Protein AF-A0A843SHP0-F1 (afdb_monomer_lite)

pLDDT: mean 91.12, std 6.18, range [61.94, 96.81]

Structure (mmCIF, N/CA/C/O backbone):
data_AF-A0A843SHP0-F1
#
_entry.id   AF-A0A843SHP0-F1
#
loop_
_atom_site.group_PDB
_atom_site.id
_atom_site.type_symbol
_atom_site.label_atom_id
_atom_site.label_alt_id
_atom_site.label_comp_id
_atom_site.label_asym_id
_atom_site.label_entity_id
_atom_site.label_seq_id
_atom_site.pdbx_PDB_ins_code
_atom_site.Cartn_x
_atom_site.Cartn_y
_atom_site.Cartn_z
_atom_site.occupancy
_atom_site.B_iso_or_equiv
_atom_site.auth_seq_id
_atom_site.auth_comp_id
_atom_site.auth_asym_id
_atom_site.auth_atom_id
_atom_site.pdbx_PDB_model_num
ATOM 1 N N . MET A 1 1 ? 2.999 -6.284 -18.649 1.00 61.94 1 MET A N 1
ATOM 2 C CA . MET A 1 1 ? 4.205 -6.688 -17.890 1.00 61.94 1 MET A CA 1
ATOM 3 C C . MET A 1 1 ? 3.699 -7.447 -16.680 1.00 61.94 1 MET A C 1
ATOM 5 O O . MET A 1 1 ? 2.790 -6.924 -16.055 1.00 61.94 1 MET A O 1
ATOM 9 N N . SER A 1 2 ? 4.163 -8.669 -16.406 1.00 83.81 2 SER A N 1
ATOM 10 C CA . SER A 1 2 ? 3.733 -9.373 -15.188 1.00 83.81 2 SER A CA 1
ATOM 11 C C . SER A 1 2 ? 4.326 -8.695 -13.950 1.00 83.81 2 SER A C 1
ATOM 13 O O . SER A 1 2 ? 5.382 -8.060 -14.038 1.00 83.81 2 SER A O 1
ATOM 15 N N . TYR A 1 3 ? 3.665 -8.831 -12.799 1.00 87.50 3 TYR A N 1
ATOM 16 C CA . TYR A 1 3 ? 4.180 -8.311 -11.528 1.00 87.50 3 TYR A CA 1
ATOM 17 C C . TYR A 1 3 ? 5.538 -8.924 -11.170 1.00 87.50 3 TYR A C 1
ATOM 19 O O . TYR A 1 3 ? 6.421 -8.208 -10.704 1.00 87.50 3 TYR A O 1
ATOM 27 N N . ASP A 1 4 ? 5.757 -10.197 -11.502 1.00 84.25 4 ASP A N 1
ATOM 28 C CA . ASP A 1 4 ? 7.044 -10.873 -11.304 1.00 84.25 4 ASP A CA 1
ATOM 29 C C . ASP A 1 4 ? 8.167 -10.228 -12.124 1.00 84.25 4 ASP A C 1
ATOM 31 O O . ASP A 1 4 ? 9.225 -9.909 -11.584 1.00 84.25 4 ASP A O 1
ATOM 35 N N . ALA A 1 5 ? 7.904 -9.898 -13.394 1.00 84.69 5 ALA A N 1
ATOM 36 C CA . ALA A 1 5 ? 8.876 -9.209 -14.243 1.00 84.69 5 ALA A CA 1
ATOM 37 C C . ALA A 1 5 ? 9.210 -7.790 -13.739 1.00 84.69 5 ALA A C 1
ATOM 39 O O . ALA A 1 5 ? 10.306 -7.285 -13.990 1.00 84.69 5 ALA A O 1
ATOM 40 N N . TYR A 1 6 ? 8.280 -7.128 -13.041 1.00 85.94 6 TYR A N 1
ATOM 41 C CA . TYR A 1 6 ? 8.548 -5.857 -12.361 1.00 85.94 6 TYR A CA 1
ATOM 42 C C . TYR A 1 6 ? 9.417 -6.064 -11.110 1.00 85.94 6 TYR A C 1
ATOM 44 O O . TYR A 1 6 ? 10.409 -5.357 -10.925 1.00 85.94 6 TYR A O 1
ATOM 52 N N . ILE A 1 7 ? 9.080 -7.052 -10.276 1.00 87.00 7 ILE A N 1
ATOM 53 C CA . ILE A 1 7 ? 9.796 -7.376 -9.033 1.00 87.00 7 ILE A CA 1
ATOM 54 C C . ILE A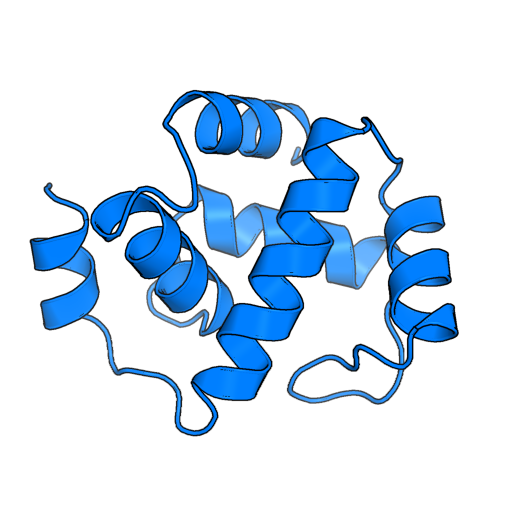 1 7 ? 11.258 -7.733 -9.313 1.00 87.00 7 ILE A C 1
ATOM 56 O O . ILE A 1 7 ? 12.132 -7.267 -8.585 1.00 87.00 7 ILE A O 1
ATOM 60 N N . GLU A 1 8 ? 11.525 -8.512 -10.362 1.00 84.75 8 GLU A N 1
ATOM 61 C CA . GLU A 1 8 ? 12.875 -8.929 -10.767 1.00 84.75 8 GLU A CA 1
ATOM 62 C C . GLU A 1 8 ? 13.752 -7.758 -11.225 1.00 84.75 8 GLU A C 1
ATOM 64 O O . GLU A 1 8 ? 14.947 -7.716 -10.933 1.00 84.75 8 GLU A O 1
ATOM 69 N N . LYS A 1 9 ? 13.162 -6.781 -11.922 1.00 83.94 9 LYS A N 1
ATOM 70 C CA . LYS A 1 9 ? 13.870 -5.577 -12.388 1.00 83.94 9 LYS A CA 1
ATOM 71 C C . LYS A 1 9 ? 14.087 -4.556 -11.274 1.00 83.94 9 LYS A C 1
ATOM 73 O O . LYS A 1 9 ? 14.982 -3.715 -11.374 1.00 83.94 9 LYS A O 1
ATOM 78 N N . CYS A 1 10 ? 13.273 -4.607 -10.225 1.00 82.56 10 CYS A N 1
ATOM 79 C CA . CYS A 1 10 ? 13.331 -3.668 -9.119 1.00 82.56 10 CYS A CA 1
ATOM 80 C C . CYS A 1 10 ? 14.297 -4.124 -8.027 1.00 82.56 10 CYS A C 1
ATOM 82 O O . CYS A 1 10 ? 14.321 -5.278 -7.599 1.00 82.56 10 CYS A O 1
ATOM 84 N N . LYS A 1 11 ? 15.051 -3.173 -7.471 1.00 81.19 11 LYS A N 1
ATOM 85 C CA . LYS A 1 11 ? 15.858 -3.450 -6.284 1.00 81.19 11 LYS A CA 1
ATOM 86 C C . LYS A 1 11 ? 14.938 -3.687 -5.088 1.00 81.19 11 LYS A C 1
ATOM 88 O O . LYS A 1 11 ? 14.284 -2.763 -4.605 1.00 81.19 11 LYS A O 1
ATOM 93 N N . ALA A 1 12 ? 14.946 -4.911 -4.568 1.00 84.50 12 ALA A N 1
ATOM 94 C CA . ALA A 1 12 ? 14.177 -5.247 -3.380 1.00 84.50 12 ALA A CA 1
ATOM 95 C C . ALA A 1 12 ? 14.568 -4.359 -2.171 1.00 84.50 12 ALA A C 1
ATOM 97 O O . ALA A 1 12 ? 15.753 -4.065 -1.963 1.00 84.50 12 ALA A O 1
ATOM 98 N N . PRO A 1 13 ? 13.599 -3.949 -1.334 1.00 89.88 13 PRO A N 1
ATOM 99 C CA . PRO A 1 13 ? 13.864 -3.131 -0.159 1.00 89.88 13 PRO A CA 1
ATOM 100 C C . PRO A 1 13 ? 14.644 -3.910 0.903 1.00 89.88 13 PRO A C 1
ATOM 102 O O . PRO A 1 13 ? 14.405 -5.096 1.129 1.00 89.88 13 PRO A O 1
ATOM 105 N N . LYS A 1 14 ? 15.531 -3.218 1.632 1.00 88.69 14 LYS A N 1
ATOM 106 C CA . LYS A 1 14 ? 16.314 -3.822 2.731 1.00 88.69 14 LYS A CA 1
ATOM 107 C C . LYS A 1 14 ? 15.425 -4.365 3.860 1.00 88.69 14 LYS A C 1
ATOM 109 O O . LYS A 1 14 ? 15.747 -5.380 4.461 1.00 88.69 14 LYS A O 1
ATOM 114 N N . ALA A 1 15 ? 14.302 -3.701 4.138 1.00 91.00 15 ALA A N 1
ATOM 115 C CA . ALA A 1 15 ? 13.384 -4.042 5.226 1.00 91.00 15 ALA A CA 1
ATOM 116 C C . ALA A 1 15 ? 12.055 -4.621 4.698 1.00 91.00 15 ALA A C 1
ATOM 118 O O . ALA A 1 15 ? 10.994 -4.029 4.906 1.00 91.00 15 ALA A O 1
ATOM 119 N N . LYS A 1 16 ? 12.106 -5.776 4.015 1.00 93.56 16 LYS A N 1
ATOM 120 C CA . LYS A 1 16 ? 10.935 -6.417 3.373 1.00 93.56 16 LYS A CA 1
ATOM 121 C C . LYS A 1 16 ? 9.744 -6.601 4.318 1.00 93.56 1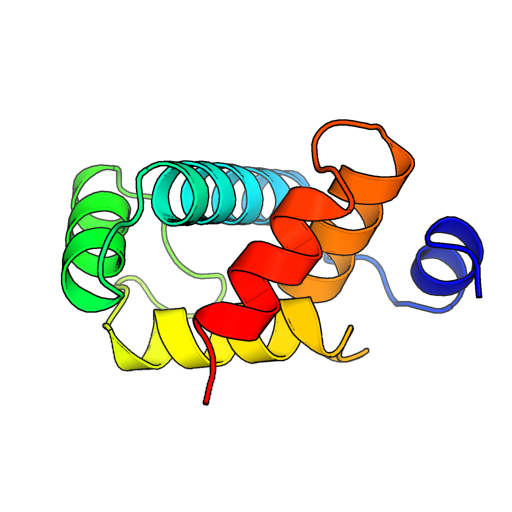6 LYS A C 1
ATOM 123 O O . LYS A 1 16 ? 8.639 -6.189 3.988 1.00 93.56 16 LYS A O 1
ATOM 128 N N . ALA A 1 17 ? 9.973 -7.131 5.522 1.00 92.56 17 ALA A N 1
ATOM 129 C CA . ALA A 1 17 ? 8.907 -7.348 6.506 1.00 92.56 17 ALA A CA 1
ATOM 130 C C . ALA A 1 17 ? 8.190 -6.041 6.895 1.00 92.56 17 ALA A C 1
ATOM 132 O O . ALA A 1 17 ? 6.964 -5.998 6.968 1.00 92.56 17 ALA A O 1
ATOM 133 N N . LYS A 1 18 ? 8.945 -4.947 7.074 1.00 93.44 18 LYS A N 1
ATOM 134 C CA . LYS A 1 18 ? 8.372 -3.625 7.364 1.00 93.44 18 LYS A CA 1
ATOM 135 C C . LYS A 1 18 ? 7.558 -3.101 6.180 1.00 93.44 18 LYS A C 1
ATOM 137 O O . LYS A 1 18 ? 6.468 -2.580 6.385 1.00 93.44 18 LYS A O 1
ATOM 142 N N . VAL A 1 19 ? 8.066 -3.262 4.959 1.00 95.00 19 VAL A N 1
ATOM 143 C CA . VAL A 1 19 ? 7.356 -2.892 3.726 1.00 95.00 19 VAL A CA 1
ATOM 144 C C . VAL A 1 19 ? 6.040 -3.656 3.595 1.00 95.00 19 VAL A C 1
ATOM 146 O O . VAL A 1 19 ? 5.004 -3.024 3.417 1.00 95.00 19 VAL A O 1
ATOM 149 N N . HIS A 1 20 ? 6.056 -4.981 3.755 1.00 95.56 20 HIS A N 1
ATOM 150 C CA . HIS A 1 20 ? 4.843 -5.801 3.698 1.00 95.56 20 HIS A CA 1
ATOM 151 C C . HIS A 1 20 ? 3.828 -5.382 4.762 1.00 95.56 20 HIS A C 1
ATOM 153 O O . HIS A 1 20 ? 2.651 -5.229 4.453 1.00 95.56 20 HIS A O 1
ATOM 159 N N . ASN A 1 21 ? 4.280 -5.117 5.992 1.00 95.56 21 ASN A N 1
ATOM 160 C CA . ASN A 1 21 ? 3.401 -4.653 7.061 1.00 95.56 21 ASN A CA 1
ATOM 161 C C . ASN A 1 21 ? 2.735 -3.304 6.732 1.00 95.56 21 ASN A C 1
ATOM 163 O O . ASN A 1 21 ? 1.540 -3.130 6.969 1.00 95.56 21 ASN A O 1
ATOM 167 N N . ILE A 1 22 ? 3.487 -2.356 6.159 1.00 95.62 22 ILE A N 1
ATOM 168 C CA . ILE A 1 22 ? 2.941 -1.063 5.724 1.00 95.62 22 ILE A CA 1
ATOM 169 C C . ILE A 1 22 ? 1.909 -1.268 4.609 1.00 95.62 22 ILE A C 1
ATOM 171 O O . ILE A 1 22 ? 0.790 -0.773 4.724 1.00 95.62 22 ILE A O 1
ATOM 175 N N . VAL A 1 23 ? 2.263 -2.012 3.554 1.00 96.50 23 VAL A N 1
ATOM 176 C CA . VAL A 1 23 ? 1.370 -2.280 2.413 1.00 96.50 23 VAL A CA 1
ATOM 177 C C . VAL A 1 23 ? 0.081 -2.949 2.882 1.00 96.50 23 VAL A C 1
ATOM 179 O O . VAL A 1 23 ? -1.000 -2.504 2.515 1.00 96.50 23 VAL A O 1
ATOM 182 N N . HIS A 1 24 ? 0.178 -3.946 3.760 1.00 96.00 24 HIS A N 1
ATOM 183 C CA . HIS A 1 24 ? -0.978 -4.629 4.334 1.00 96.00 24 HIS A CA 1
ATOM 184 C C . HIS A 1 24 ? -1.965 -3.657 5.001 1.00 96.00 24 HIS A C 1
ATOM 186 O O . HIS A 1 24 ? -3.160 -3.678 4.703 1.00 96.00 24 HIS A O 1
ATOM 192 N N . HIS A 1 25 ? -1.475 -2.758 5.859 1.00 96.25 25 HIS A N 1
ATOM 193 C CA . HIS A 1 25 ? -2.335 -1.789 6.543 1.00 96.25 25 HIS A CA 1
ATOM 194 C C . HIS A 1 25 ? -2.921 -0.742 5.590 1.00 96.25 25 HIS A C 1
ATOM 196 O O . HIS A 1 25 ? -4.081 -0.355 5.752 1.00 96.25 25 HIS A O 1
ATOM 202 N N . LEU A 1 26 ? -2.150 -0.301 4.589 1.00 95.44 26 LEU A N 1
ATOM 203 C CA . LEU A 1 26 ? -2.651 0.603 3.555 1.00 95.44 26 LEU A CA 1
ATOM 204 C C . LEU A 1 26 ? -3.796 -0.048 2.770 1.00 95.44 26 LEU A C 1
ATOM 206 O O . LEU A 1 26 ? -4.853 0.565 2.641 1.00 95.44 26 LEU A O 1
ATOM 210 N N . LEU A 1 27 ? -3.634 -1.301 2.334 1.00 95.56 27 LEU A N 1
ATOM 211 C CA . LEU A 1 27 ? -4.665 -2.043 1.601 1.00 95.56 27 LEU A CA 1
ATOM 212 C C . LEU A 1 27 ? -5.939 -2.234 2.425 1.00 95.56 27 LEU A C 1
ATOM 214 O O . LEU A 1 27 ? -7.028 -1.955 1.930 1.00 95.56 27 LEU A O 1
ATOM 218 N N . ILE A 1 28 ? -5.829 -2.615 3.703 1.00 95.56 28 ILE A N 1
ATOM 219 C CA . ILE A 1 28 ? -6.997 -2.695 4.598 1.00 95.56 28 ILE A CA 1
ATOM 220 C C . ILE A 1 28 ? -7.726 -1.351 4.667 1.00 95.56 28 ILE A C 1
ATOM 222 O O . ILE A 1 28 ? -8.956 -1.310 4.600 1.00 95.56 28 ILE A O 1
ATOM 226 N N . GLY A 1 29 ? -6.983 -0.252 4.812 1.00 94.69 29 GLY A N 1
ATOM 227 C CA . GLY A 1 29 ? -7.557 1.087 4.874 1.00 94.69 29 GLY A CA 1
ATOM 228 C C . GLY A 1 29 ? -8.312 1.468 3.604 1.00 94.69 29 GLY A C 1
ATOM 229 O O . GLY A 1 29 ? -9.434 1.968 3.679 1.00 94.69 29 GLY A O 1
ATOM 230 N N . ILE A 1 30 ? -7.717 1.189 2.445 1.00 93.62 30 ILE A N 1
ATOM 231 C CA . ILE A 1 30 ? -8.305 1.486 1.136 1.00 93.62 30 ILE A CA 1
ATOM 232 C C . ILE A 1 30 ? -9.575 0.658 0.913 1.00 93.62 30 ILE A C 1
ATOM 234 O O . ILE A 1 30 ? -10.606 1.228 0.562 1.00 93.62 30 ILE A O 1
ATOM 238 N N . ARG A 1 31 ? -9.538 -0.649 1.210 1.00 95.19 31 ARG A N 1
ATOM 239 C CA . ARG A 1 31 ? -10.695 -1.561 1.119 1.00 95.19 31 ARG A CA 1
ATOM 240 C C . ARG A 1 31 ? -11.858 -1.127 2.011 1.00 95.19 31 ARG A C 1
ATOM 242 O O . ARG A 1 31 ? -13.013 -1.226 1.621 1.00 95.19 31 ARG A O 1
ATOM 249 N N . LYS A 1 32 ? -11.563 -0.603 3.205 1.00 95.31 32 LYS A N 1
ATOM 250 C CA . LYS A 1 32 ? -12.572 -0.043 4.125 1.00 95.31 32 LYS A CA 1
ATOM 251 C C . LYS A 1 32 ? -13.043 1.363 3.739 1.00 95.31 32 LYS A C 1
ATOM 253 O O . LYS A 1 32 ? -13.875 1.944 4.429 1.00 95.31 32 LYS A O 1
ATOM 258 N N . GLY A 1 33 ? -12.494 1.931 2.670 1.00 93.69 33 GLY A N 1
ATOM 259 C CA . GLY A 1 33 ? -12.877 3.233 2.152 1.00 93.69 33 GLY A CA 1
ATOM 260 C C . GLY A 1 33 ? -12.360 4.427 2.954 1.00 93.69 33 GLY A C 1
ATOM 261 O O . GLY A 1 33 ? -12.877 5.533 2.786 1.00 93.69 33 GLY A O 1
ATOM 262 N N . TYR A 1 34 ? -11.339 4.241 3.792 1.00 95.25 34 TYR A N 1
ATOM 263 C CA . TYR A 1 34 ? -10.814 5.293 4.659 1.00 95.25 34 TYR A CA 1
ATOM 264 C C . TYR A 1 34 ? -10.277 6.492 3.867 1.00 95.25 34 TYR A C 1
ATOM 266 O O . TYR A 1 34 ? -9.676 6.354 2.797 1.00 95.25 34 TYR A O 1
ATOM 274 N N . THR A 1 35 ? -10.479 7.694 4.410 1.00 94.38 35 THR A N 1
ATOM 275 C CA . THR A 1 35 ? -9.807 8.899 3.911 1.00 94.38 35 THR A CA 1
ATOM 276 C C . THR A 1 35 ? -8.317 8.829 4.241 1.00 94.38 35 THR A C 1
ATOM 278 O O . THR A 1 35 ? -7.909 8.147 5.182 1.00 94.38 35 THR A O 1
ATOM 281 N N . SER A 1 36 ? -7.478 9.553 3.498 1.00 95.12 36 SER A N 1
ATOM 282 C CA . SER A 1 36 ? -6.029 9.556 3.750 1.00 95.12 36 SER A CA 1
ATOM 283 C C . SER A 1 36 ? -5.669 10.088 5.135 1.00 95.12 36 SER A C 1
ATOM 285 O O . SER A 1 36 ? -4.726 9.586 5.739 1.00 95.12 36 SER A O 1
ATOM 287 N N . GLN A 1 37 ? -6.439 11.052 5.653 1.00 96.31 37 GLN A N 1
ATOM 288 C CA . GLN A 1 37 ? -6.277 11.548 7.019 1.00 96.31 37 GLN A CA 1
ATOM 289 C C . GLN A 1 37 ? -6.573 10.445 8.037 1.00 96.31 37 GLN A C 1
ATOM 291 O O . GLN A 1 37 ? -5.716 10.117 8.851 1.00 96.31 37 GLN A O 1
ATOM 296 N N . TYR A 1 38 ? -7.732 9.792 7.923 1.00 96.81 38 TYR A N 1
ATOM 297 C CA . TYR A 1 38 ? -8.104 8.726 8.850 1.00 96.81 38 TYR A CA 1
ATOM 298 C C . TYR A 1 38 ? -7.135 7.536 8.781 1.00 96.81 38 TYR A C 1
ATOM 300 O O . TYR A 1 38 ? -6.762 6.966 9.803 1.00 96.81 38 TYR A O 1
ATOM 308 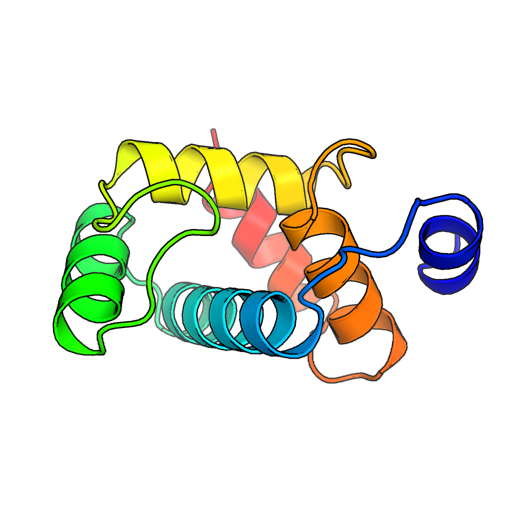N N . LEU A 1 39 ? -6.666 7.177 7.582 1.00 95.81 39 LEU A N 1
ATOM 309 C CA . LEU A 1 39 ? -5.662 6.131 7.405 1.00 95.81 39 LEU A CA 1
ATOM 310 C C . LEU A 1 39 ? -4.325 6.499 8.067 1.00 95.81 39 LEU A C 1
ATOM 312 O O . LEU A 1 39 ? -3.739 5.653 8.740 1.00 95.81 39 LEU A O 1
ATOM 316 N N . ALA A 1 40 ? -3.868 7.749 7.937 1.00 95.88 40 ALA A N 1
ATOM 317 C CA . ALA A 1 40 ? -2.667 8.230 8.620 1.00 95.88 40 ALA A CA 1
ATOM 318 C C . ALA A 1 40 ? -2.801 8.117 10.148 1.00 95.88 40 ALA A C 1
ATOM 320 O O . ALA A 1 40 ? -1.905 7.583 10.805 1.00 95.88 40 ALA A O 1
ATOM 321 N N . ASP A 1 41 ? -3.942 8.531 10.701 1.00 96.62 41 ASP A N 1
ATOM 322 C CA . ASP A 1 41 ? -4.211 8.464 12.140 1.00 96.62 41 ASP A CA 1
ATOM 323 C C . ASP A 1 41 ? -4.209 7.015 12.647 1.00 96.62 41 ASP A C 1
ATOM 325 O O . ASP A 1 41 ? -3.581 6.708 13.664 1.00 96.62 41 ASP A O 1
ATOM 329 N N . ARG A 1 42 ? -4.821 6.085 11.899 1.00 96.25 42 ARG A N 1
ATOM 330 C CA . ARG A 1 42 ? -4.809 4.650 12.232 1.00 96.25 42 ARG A CA 1
ATOM 331 C C . ARG A 1 42 ? -3.410 4.047 12.165 1.00 96.25 42 ARG A C 1
ATOM 333 O O . ARG A 1 42 ? -3.035 3.307 13.071 1.00 96.25 42 ARG A O 1
ATOM 340 N N . LEU A 1 43 ? -2.619 4.369 11.141 1.00 95.38 43 LEU A N 1
ATOM 341 C CA . LEU A 1 43 ? -1.234 3.894 11.029 1.00 95.38 43 LEU A CA 1
ATOM 342 C C . LEU A 1 43 ? -0.382 4.366 12.213 1.00 95.38 43 LEU A C 1
ATOM 344 O O . LEU A 1 43 ? 0.358 3.572 12.794 1.00 95.38 43 LEU A O 1
ATOM 348 N N . ASN A 1 44 ? -0.532 5.634 12.606 1.00 95.50 44 ASN A N 1
ATOM 349 C CA . ASN A 1 44 ? 0.146 6.199 13.771 1.00 95.50 44 ASN A CA 1
ATOM 350 C C . ASN A 1 44 ? -0.306 5.520 15.073 1.00 95.50 44 ASN A C 1
ATOM 352 O O . ASN A 1 44 ? 0.535 5.116 15.876 1.00 95.50 44 ASN A O 1
ATOM 356 N N . GLN A 1 45 ? -1.615 5.316 15.252 1.00 94.88 45 GLN A N 1
ATOM 357 C CA . GLN A 1 45 ? -2.183 4.624 16.413 1.00 94.88 45 GLN A CA 1
ATOM 358 C C . GLN A 1 45 ? -1.650 3.189 16.547 1.00 94.88 45 GLN A C 1
ATOM 360 O O . GLN A 1 45 ? -1.318 2.747 17.645 1.00 94.88 45 GLN A O 1
ATOM 365 N N . PHE A 1 46 ? -1.522 2.473 15.429 1.00 93.88 46 PHE A N 1
ATOM 366 C CA . PHE A 1 46 ? -0.981 1.114 15.386 1.00 93.88 46 PHE A CA 1
ATOM 367 C C . PHE A 1 46 ? 0.549 1.048 15.393 1.00 93.88 46 PHE A C 1
ATOM 369 O O . PHE A 1 46 ? 1.112 -0.042 15.319 1.00 93.88 46 PHE A O 1
ATOM 376 N N . LYS A 1 47 ? 1.237 2.194 15.483 1.00 92.62 47 LYS A N 1
ATOM 377 C CA . LYS A 1 47 ? 2.704 2.290 15.432 1.00 92.62 47 LYS A CA 1
ATOM 378 C C . LYS A 1 47 ? 3.300 1.662 14.161 1.00 92.62 47 LYS A C 1
ATOM 380 O O . LYS A 1 47 ? 4.442 1.199 14.153 1.00 92.62 47 LYS A O 1
ATOM 385 N N . VAL A 1 48 ? 2.544 1.672 13.061 1.00 92.56 48 VAL A N 1
ATOM 386 C CA . VAL A 1 48 ? 3.018 1.263 11.735 1.00 92.56 48 VAL A CA 1
ATOM 387 C C . VAL A 1 48 ? 3.749 2.453 11.138 1.00 92.56 48 VAL A C 1
ATOM 389 O O . VAL A 1 48 ? 3.153 3.278 10.463 1.00 92.56 48 VAL A O 1
ATOM 392 N N . TYR A 1 49 ? 5.040 2.597 11.424 1.00 88.44 49 TYR A N 1
ATOM 393 C CA . TYR A 1 49 ? 5.804 3.775 11.004 1.00 88.44 49 TYR A CA 1
ATOM 394 C C . TYR A 1 49 ? 6.262 3.711 9.546 1.00 88.44 49 TYR A C 1
ATOM 396 O O . TYR A 1 49 ? 6.566 2.637 9.021 1.00 88.44 49 TYR A O 1
ATOM 404 N N . THR A 1 50 ? 6.398 4.8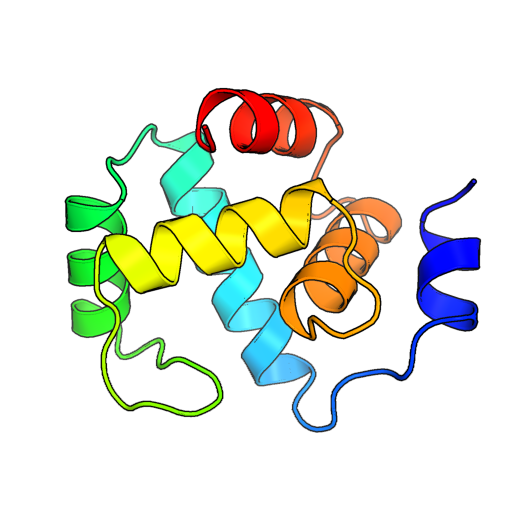82 8.916 1.00 84.50 50 THR A N 1
ATOM 405 C CA . THR A 1 50 ? 6.982 4.995 7.571 1.00 84.50 50 THR A CA 1
ATOM 406 C C . THR A 1 50 ? 8.434 4.483 7.554 1.00 84.50 50 THR A C 1
ATOM 408 O O . THR A 1 50 ? 9.057 4.232 8.594 1.00 84.50 50 THR A O 1
ATOM 411 N N . LEU A 1 51 ? 9.013 4.324 6.361 1.00 83.06 51 LEU A N 1
ATOM 412 C CA . LEU A 1 51 ? 10.404 3.883 6.224 1.00 83.06 51 LEU A CA 1
ATOM 413 C C . LEU A 1 51 ? 11.420 4.923 6.733 1.00 83.06 51 LEU A C 1
ATOM 415 O O . LEU A 1 51 ? 12.444 4.514 7.270 1.00 83.06 51 LEU A O 1
ATOM 419 N N . MET A 1 52 ? 11.112 6.223 6.623 1.00 79.25 52 MET A N 1
ATOM 420 C CA . MET A 1 52 ? 12.048 7.329 6.905 1.00 79.25 52 MET A CA 1
ATOM 421 C C . MET A 1 52 ? 11.641 8.216 8.095 1.00 79.25 52 MET A C 1
ATOM 423 O O . MET A 1 52 ? 12.490 8.837 8.722 1.00 79.25 52 MET A O 1
ATOM 427 N N . ALA A 1 53 ? 10.351 8.278 8.425 1.00 78.12 53 ALA A N 1
ATOM 428 C CA . ALA A 1 53 ? 9.772 9.134 9.461 1.00 78.12 53 ALA A CA 1
ATOM 429 C C . ALA A 1 53 ? 8.968 8.335 10.504 1.00 78.12 53 ALA A C 1
ATOM 431 O O . ALA A 1 53 ? 8.455 7.244 10.235 1.00 78.12 53 ALA A O 1
ATOM 432 N N . LYS A 1 54 ? 8.811 8.916 11.699 1.00 79.81 54 LYS A N 1
ATOM 433 C CA . LYS A 1 54 ? 8.055 8.319 12.816 1.00 79.81 54 LYS A CA 1
ATOM 434 C C . LYS A 1 54 ? 6.542 8.561 12.758 1.00 79.81 54 LYS A C 1
ATOM 436 O O . LYS A 1 54 ? 5.837 8.014 13.589 1.00 79.81 54 LYS A O 1
ATOM 441 N N . HIS A 1 55 ? 6.043 9.352 11.809 1.00 89.88 55 HIS A N 1
ATOM 442 C CA . HIS A 1 55 ? 4.618 9.676 11.714 1.00 89.88 55 HIS A CA 1
ATOM 443 C C . HIS A 1 55 ? 4.145 9.721 10.261 1.00 89.88 55 HIS A C 1
ATOM 445 O O . HIS A 1 55 ? 4.884 10.132 9.364 1.00 89.88 55 HIS A O 1
ATOM 451 N N . TRP A 1 56 ? 2.901 9.305 10.048 1.00 95.19 56 TRP A N 1
ATOM 452 C CA . TRP A 1 56 ? 2.152 9.480 8.811 1.00 95.19 56 TRP A CA 1
ATOM 453 C C . TRP A 1 56 ? 1.355 10.777 8.840 1.00 95.19 56 TRP A C 1
ATOM 455 O O . TRP A 1 56 ? 0.807 11.153 9.874 1.00 95.19 56 TRP A O 1
ATOM 465 N N . THR A 1 57 ? 1.255 11.419 7.682 1.00 95.06 57 THR A N 1
ATOM 466 C CA . THR A 1 57 ? 0.336 12.525 7.409 1.00 95.06 57 THR A CA 1
ATOM 467 C C . THR A 1 57 ? -0.573 12.122 6.252 1.00 95.06 57 THR A C 1
ATOM 469 O O . THR A 1 57 ? -0.235 11.216 5.485 1.00 95.06 57 THR A O 1
ATOM 472 N N . ALA A 1 58 ? -1.706 12.805 6.072 1.00 94.81 58 ALA A N 1
ATOM 473 C CA . ALA A 1 58 ? -2.572 12.559 4.916 1.00 94.81 58 ALA A CA 1
ATOM 474 C C . ALA A 1 58 ? -1.804 12.664 3.583 1.00 94.81 58 ALA A C 1
ATOM 476 O O . ALA A 1 58 ? -1.979 11.826 2.698 1.00 94.81 58 ALA A O 1
ATOM 477 N N . ASN A 1 59 ? -0.897 13.642 3.477 1.00 93.81 59 ASN A N 1
ATOM 478 C CA . ASN A 1 59 ? -0.061 13.843 2.294 1.00 93.81 59 ASN A CA 1
ATOM 479 C C . ASN A 1 59 ? 0.935 12.699 2.090 1.00 93.81 59 ASN A C 1
ATOM 481 O O . ASN A 1 59 ? 1.106 12.240 0.962 1.00 93.81 59 ASN A O 1
ATOM 485 N N . SER A 1 60 ? 1.584 12.208 3.154 1.00 93.38 60 SER A N 1
ATOM 486 C CA . SER A 1 60 ? 2.517 11.088 3.003 1.00 93.38 60 SER A CA 1
ATOM 487 C C . SER A 1 60 ? 1.790 9.806 2.605 1.00 93.38 60 SER A C 1
ATOM 489 O O . SER A 1 60 ? 2.298 9.075 1.760 1.00 93.38 60 SER A O 1
ATOM 491 N N . VAL A 1 61 ? 0.578 9.571 3.121 1.00 94.44 61 VAL A N 1
ATOM 492 C CA . VAL A 1 61 ? -0.290 8.479 2.656 1.00 94.44 61 VAL A CA 1
ATOM 493 C C . VAL A 1 61 ? -0.590 8.638 1.166 1.00 94.44 61 VAL A C 1
ATOM 495 O O . VAL A 1 61 ? -0.253 7.740 0.402 1.00 94.44 61 VAL A O 1
ATOM 498 N N . GLN A 1 62 ? -1.141 9.777 0.732 1.00 93.88 62 GLN A N 1
ATOM 499 C CA . GLN A 1 62 ? -1.465 10.041 -0.680 1.00 93.88 62 GLN A CA 1
ATOM 500 C C . GLN A 1 62 ? -0.274 9.802 -1.615 1.00 93.88 62 GLN A C 1
ATOM 502 O O . GLN A 1 62 ? -0.389 9.066 -2.592 1.00 93.88 62 GLN A O 1
ATOM 507 N N . MET A 1 63 ? 0.896 10.341 -1.268 1.00 93.00 63 MET A N 1
ATOM 508 C CA . MET A 1 63 ? 2.115 10.153 -2.056 1.00 93.00 63 MET A CA 1
ATOM 509 C C . MET A 1 63 ? 2.530 8.685 -2.158 1.00 93.00 63 MET A C 1
ATOM 511 O O . MET A 1 63 ? 2.927 8.231 -3.228 1.00 93.00 63 MET A O 1
ATOM 515 N N . GLN A 1 64 ? 2.444 7.925 -1.064 1.00 92.88 64 GLN A N 1
ATOM 516 C CA . GLN A 1 64 ? 2.789 6.505 -1.093 1.00 92.88 64 GLN A CA 1
ATOM 517 C C . GLN A 1 64 ? 1.782 5.679 -1.897 1.00 92.88 64 GLN A C 1
ATOM 519 O O . GLN A 1 64 ? 2.200 4.823 -2.674 1.00 92.88 64 GLN A O 1
ATOM 524 N N . LEU A 1 65 ? 0.482 5.970 -1.777 1.00 94.50 65 LEU A N 1
ATOM 525 C CA . LEU A 1 65 ? -0.546 5.327 -2.598 1.00 94.50 65 LEU A CA 1
ATOM 526 C C . LEU A 1 65 ? -0.323 5.612 -4.090 1.00 94.50 65 LEU A C 1
ATOM 528 O O . LEU A 1 65 ? -0.447 4.710 -4.916 1.00 94.50 65 LEU A O 1
ATOM 532 N N . LEU A 1 66 ? 0.064 6.844 -4.437 1.00 93.81 66 LEU A N 1
ATOM 533 C CA . LEU A 1 66 ? 0.337 7.230 -5.820 1.00 93.81 66 LEU A CA 1
ATOM 534 C C . LEU A 1 66 ? 1.536 6.462 -6.384 1.00 93.81 66 LEU A C 1
ATOM 536 O O . LEU A 1 66 ? 1.455 5.922 -7.486 1.00 93.81 66 LEU A O 1
ATOM 540 N N . LYS A 1 67 ? 2.619 6.362 -5.605 1.00 93.19 67 LYS A N 1
ATOM 541 C CA . LYS A 1 67 ? 3.807 5.580 -5.970 1.00 93.19 67 LYS A CA 1
ATOM 542 C C . LYS A 1 67 ? 3.489 4.094 -6.139 1.00 93.19 67 LYS A C 1
ATOM 544 O O . LYS A 1 67 ? 3.998 3.469 -7.063 1.00 93.19 67 LYS A O 1
ATOM 549 N N . MET A 1 68 ? 2.645 3.532 -5.267 1.00 94.19 68 MET A N 1
ATOM 550 C CA . MET A 1 68 ? 2.177 2.145 -5.379 1.00 94.19 68 MET A CA 1
ATOM 551 C C . MET A 1 68 ? 1.398 1.922 -6.677 1.00 94.19 68 MET A C 1
ATOM 553 O O . MET A 1 68 ? 1.733 1.006 -7.417 1.00 94.19 68 MET A O 1
ATOM 557 N N . LYS A 1 69 ? 0.422 2.789 -6.986 1.00 93.38 69 LYS A N 1
ATOM 558 C CA . LYS A 1 69 ? -0.369 2.722 -8.229 1.00 93.38 69 LYS A CA 1
ATOM 559 C C . LYS A 1 69 ? 0.512 2.773 -9.476 1.00 93.38 69 LYS A C 1
ATOM 561 O O . LYS A 1 69 ? 0.282 2.035 -10.425 1.00 93.38 69 LYS A O 1
ATOM 566 N N . ARG A 1 70 ? 1.470 3.702 -9.510 1.00 91.56 70 ARG A N 1
ATOM 567 C CA . ARG A 1 70 ? 2.332 3.919 -10.682 1.00 91.56 70 ARG A CA 1
ATOM 568 C C . ARG A 1 70 ? 3.405 2.851 -10.853 1.00 91.56 70 ARG A C 1
ATOM 570 O O . ARG A 1 70 ? 4.061 2.838 -11.888 1.00 91.56 70 ARG A O 1
ATOM 577 N N . PHE A 1 71 ? 3.568 1.974 -9.863 1.00 91.31 71 PHE A N 1
ATOM 578 C CA . PHE A 1 71 ? 4.690 1.050 -9.789 1.00 91.31 71 PHE A CA 1
ATOM 579 C C . PHE A 1 71 ? 6.031 1.788 -9.941 1.00 91.31 71 PHE A C 1
ATOM 581 O O . PHE A 1 71 ? 6.880 1.419 -10.747 1.00 91.31 71 PHE A O 1
ATOM 588 N N . ASP A 1 72 ? 6.206 2.879 -9.186 1.00 89.06 72 ASP A N 1
ATOM 589 C CA . ASP A 1 72 ? 7.431 3.677 -9.257 1.00 89.06 72 ASP A CA 1
ATOM 590 C C . ASP A 1 72 ? 8.638 2.840 -8.792 1.00 89.06 72 ASP A C 1
ATOM 592 O O . ASP A 1 72 ? 8.698 2.399 -7.641 1.00 89.06 72 ASP A O 1
ATOM 596 N N . ASN A 1 73 ? 9.636 2.677 -9.667 1.00 83.81 73 ASN A N 1
ATOM 597 C CA . ASN A 1 73 ? 10.823 1.839 -9.425 1.00 83.81 73 ASN A CA 1
ATOM 598 C C . ASN A 1 73 ? 11.665 2.272 -8.206 1.00 83.81 73 ASN A C 1
ATOM 600 O O . ASN A 1 73 ? 12.461 1.490 -7.686 1.00 83.81 73 ASN A O 1
ATOM 604 N N . ASP A 1 74 ? 11.524 3.522 -7.754 1.00 83.62 74 ASP A N 1
ATOM 605 C CA . ASP A 1 74 ? 12.214 4.064 -6.577 1.00 83.62 74 ASP A CA 1
ATOM 606 C C . ASP A 1 74 ? 11.461 3.791 -5.258 1.00 83.62 74 ASP A C 1
ATOM 608 O O . ASP A 1 74 ? 11.956 4.087 -4.165 1.00 83.62 74 ASP A O 1
ATOM 612 N N . SER A 1 75 ? 10.253 3.228 -5.340 1.00 89.88 75 SER A N 1
ATOM 613 C CA . SER A 1 75 ? 9.358 3.060 -4.208 1.00 89.88 75 SER A CA 1
ATOM 614 C C . SER A 1 75 ? 9.409 1.643 -3.658 1.00 89.88 75 SER A C 1
ATOM 616 O O . SER A 1 75 ? 8.909 0.678 -4.236 1.00 89.88 75 SER A O 1
ATOM 618 N N . SER A 1 76 ? 9.924 1.528 -2.434 1.00 93.00 76 SER A N 1
ATOM 619 C CA . SER A 1 76 ? 9.859 0.276 -1.674 1.00 93.00 76 SER A CA 1
ATOM 620 C C . SER A 1 76 ? 8.421 -0.212 -1.464 1.00 93.00 76 SER A C 1
ATOM 622 O O . SER A 1 76 ? 8.200 -1.416 -1.391 1.00 93.00 76 SER A O 1
ATOM 624 N N . LEU A 1 77 ? 7.439 0.695 -1.376 1.00 94.00 77 LEU A N 1
ATOM 625 C CA . LEU A 1 77 ? 6.033 0.310 -1.225 1.00 94.00 77 LEU A CA 1
ATOM 626 C C . LEU A 1 77 ? 5.407 -0.130 -2.551 1.00 94.00 77 LEU A C 1
ATOM 628 O O . LEU A 1 77 ? 4.572 -1.027 -2.532 1.00 94.00 77 LEU A O 1
ATOM 632 N N . ALA A 1 78 ? 5.850 0.412 -3.690 1.00 94.25 78 ALA A N 1
ATOM 633 C CA . ALA A 1 78 ? 5.463 -0.105 -5.003 1.00 94.25 78 ALA A CA 1
ATOM 634 C C . ALA A 1 78 ? 5.962 -1.539 -5.208 1.00 94.25 78 ALA A C 1
ATOM 636 O O . ALA A 1 78 ? 5.199 -2.404 -5.628 1.00 94.25 78 ALA A O 1
ATOM 637 N N . TRP A 1 79 ? 7.212 -1.818 -4.820 1.00 94.81 79 TRP A N 1
ATOM 638 C CA . TRP A 1 79 ? 7.736 -3.187 -4.780 1.00 94.81 79 TRP A CA 1
ATOM 639 C C . TRP A 1 79 ? 6.889 -4.100 -3.883 1.00 94.81 79 TRP A C 1
ATOM 641 O O . TRP A 1 79 ? 6.501 -5.189 -4.297 1.00 94.81 79 TRP A O 1
ATOM 651 N N . GLY A 1 80 ? 6.551 -3.642 -2.672 1.00 95.50 80 GLY A N 1
ATOM 652 C CA . GLY A 1 80 ? 5.722 -4.416 -1.745 1.00 95.50 80 GLY A CA 1
ATOM 653 C C . GLY A 1 80 ? 4.306 -4.676 -2.263 1.00 95.50 80 GLY A C 1
ATOM 654 O O . GLY A 1 80 ? 3.755 -5.743 -2.012 1.00 95.50 80 GLY A O 1
ATOM 655 N N . PHE A 1 81 ? 3.725 -3.727 -2.998 1.00 95.94 81 PHE A N 1
ATOM 656 C CA . PHE A 1 81 ? 2.407 -3.882 -3.604 1.00 95.94 81 PHE A CA 1
ATOM 657 C C . PHE A 1 81 ? 2.424 -4.858 -4.783 1.00 95.94 81 PHE A C 1
ATOM 659 O O . PHE A 1 81 ? 1.592 -5.759 -4.827 1.00 95.94 81 PHE A O 1
ATOM 666 N N . ALA A 1 82 ? 3.419 -4.761 -5.669 1.00 94.88 82 ALA A N 1
ATOM 667 C CA . ALA A 1 82 ? 3.612 -5.738 -6.739 1.00 94.88 82 ALA A CA 1
ATOM 668 C C . ALA A 1 82 ? 3.798 -7.160 -6.188 1.00 94.88 82 ALA A C 1
ATOM 670 O O . ALA A 1 82 ? 3.206 -8.100 -6.706 1.00 94.88 82 ALA A O 1
ATOM 671 N N . HIS A 1 83 ? 4.555 -7.315 -5.096 1.00 95.44 83 HIS A N 1
ATOM 672 C CA . HIS A 1 83 ? 4.704 -8.602 -4.414 1.00 95.44 83 HIS A CA 1
ATOM 673 C C . HIS A 1 83 ? 3.383 -9.094 -3.804 1.00 95.44 83 HIS A C 1
ATOM 675 O O . HIS A 1 83 ? 3.098 -10.290 -3.808 1.00 95.44 83 HIS A O 1
ATOM 681 N N . ALA A 1 84 ? 2.554 -8.199 -3.259 1.00 95.81 84 ALA A N 1
ATOM 682 C CA . ALA A 1 84 ? 1.232 -8.571 -2.759 1.00 95.81 84 ALA A CA 1
ATOM 683 C C . ALA A 1 84 ? 0.317 -9.064 -3.892 1.00 95.81 84 ALA A C 1
ATOM 685 O O . ALA A 1 84 ? -0.399 -10.041 -3.694 1.00 95.81 84 ALA A O 1
ATOM 686 N N . LEU A 1 85 ? 0.384 -8.441 -5.072 1.00 95.06 85 LEU A N 1
ATOM 687 C CA . LEU A 1 85 ? -0.351 -8.869 -6.264 1.00 95.06 85 LEU A CA 1
ATOM 688 C C . LEU A 1 85 ? 0.150 -10.222 -6.788 1.00 95.06 85 LEU A C 1
ATOM 690 O O . LEU A 1 85 ? -0.657 -11.116 -7.021 1.00 95.06 85 LEU A O 1
ATOM 694 N N . SER A 1 86 ? 1.469 -10.425 -6.898 1.00 94.19 86 SER A N 1
ATOM 695 C CA . SER A 1 86 ? 2.018 -11.700 -7.390 1.00 94.19 86 SER A CA 1
ATOM 696 C C . SER A 1 86 ? 1.754 -12.888 -6.459 1.00 94.19 86 SER A C 1
ATOM 698 O O . SER A 1 86 ? 1.642 -14.022 -6.914 1.00 94.19 86 SER A O 1
ATOM 700 N N . THR A 1 87 ? 1.610 -12.636 -5.156 1.00 92.75 87 THR A N 1
ATOM 701 C CA . THR A 1 87 ? 1.312 -13.669 -4.145 1.00 92.75 87 THR A CA 1
ATOM 702 C C . THR A 1 87 ? -0.177 -13.816 -3.819 1.00 92.75 87 THR A C 1
ATOM 704 O O . THR A 1 87 ? -0.527 -14.618 -2.956 1.00 92.75 87 THR A O 1
ATOM 707 N N . GLY A 1 88 ? -1.060 -13.052 -4.473 1.00 93.19 88 GLY A N 1
ATOM 708 C CA . GLY A 1 88 ? -2.510 -13.103 -4.247 1.00 93.19 88 GLY A CA 1
ATOM 709 C C . GLY A 1 88 ? -2.994 -12.477 -2.930 1.00 93.19 88 GLY A C 1
ATOM 710 O O . GLY A 1 88 ? -4.148 -12.652 -2.550 1.00 93.19 88 GLY A O 1
ATOM 711 N N . LEU A 1 89 ? -2.140 -11.737 -2.214 1.00 93.69 89 LEU A N 1
ATOM 712 C CA . LEU A 1 89 ? -2.520 -10.955 -1.024 1.00 93.69 89 LEU A CA 1
ATOM 713 C C . LEU A 1 89 ? -3.241 -9.642 -1.385 1.00 93.69 89 LEU A C 1
ATOM 715 O O . LEU A 1 89 ? -3.971 -9.064 -0.566 1.00 93.69 89 LEU A O 1
ATOM 719 N N . ALA A 1 90 ? -3.017 -9.168 -2.607 1.00 95.56 90 ALA A N 1
ATOM 720 C CA . ALA A 1 90 ? -3.748 -8.096 -3.259 1.00 95.56 90 ALA A CA 1
ATOM 721 C C . ALA A 1 90 ? -4.322 -8.596 -4.590 1.00 95.56 90 ALA A C 1
ATOM 723 O O . ALA A 1 90 ? -3.848 -9.583 -5.150 1.00 95.56 90 ALA A O 1
ATOM 724 N N . THR A 1 91 ? -5.335 -7.897 -5.080 1.00 94.56 91 THR A N 1
ATOM 725 C CA . THR A 1 91 ? -6.075 -8.210 -6.309 1.00 94.56 91 THR A CA 1
ATOM 726 C C . THR A 1 91 ? -6.086 -7.008 -7.253 1.00 94.56 91 THR A C 1
ATOM 728 O O . THR A 1 91 ? -5.739 -5.899 -6.846 1.00 94.56 91 THR A O 1
ATOM 731 N N . GLU A 1 92 ? -6.506 -7.203 -8.504 1.00 92.50 92 GLU A N 1
ATOM 732 C CA . GLU A 1 92 ? -6.695 -6.093 -9.453 1.00 92.50 92 GLU A CA 1
ATOM 733 C C . GLU A 1 92 ? -7.698 -5.050 -8.928 1.00 92.50 92 GLU A C 1
ATOM 735 O O . GLU A 1 92 ? -7.460 -3.851 -9.063 1.00 92.50 92 GLU A O 1
ATOM 740 N N . ASP A 1 93 ? -8.735 -5.473 -8.198 1.00 93.50 93 ASP A N 1
ATOM 741 C CA . ASP A 1 93 ? -9.684 -4.563 -7.542 1.00 93.50 93 ASP A CA 1
ATOM 742 C C . ASP A 1 93 ? -8.978 -3.605 -6.564 1.00 93.50 93 ASP A C 1
ATOM 744 O O . ASP A 1 93 ? -9.346 -2.437 -6.433 1.00 93.50 93 ASP A O 1
ATOM 748 N N . ASP A 1 94 ? -7.916 -4.059 -5.888 1.00 93.62 94 ASP A N 1
ATOM 749 C CA . ASP A 1 94 ? -7.120 -3.195 -5.012 1.00 93.62 94 ASP A CA 1
ATOM 750 C C . ASP A 1 94 ? -6.345 -2.135 -5.800 1.00 93.62 94 ASP A C 1
ATOM 752 O O . ASP A 1 94 ? -6.200 -1.000 -5.332 1.00 93.62 94 ASP A O 1
ATOM 756 N N . LEU A 1 95 ? -5.850 -2.489 -6.990 1.00 91.88 95 LEU A N 1
ATOM 757 C CA . LEU A 1 95 ? -5.175 -1.561 -7.896 1.00 91.88 95 LEU A CA 1
ATOM 758 C C . LEU A 1 95 ? -6.159 -0.509 -8.428 1.00 91.88 95 LEU A C 1
ATOM 760 O O . LEU A 1 95 ? -5.832 0.682 -8.446 1.00 91.88 95 LEU A O 1
ATOM 764 N N . GLU A 1 96 ? -7.374 -0.913 -8.792 1.00 91.19 96 GLU A N 1
ATOM 765 C CA . GLU A 1 96 ? -8.441 0.006 -9.201 1.00 91.19 96 GLU A CA 1
ATOM 766 C C . GLU A 1 96 ? -8.859 0.940 -8.057 1.00 91.19 96 GLU A C 1
ATOM 768 O O . GLU A 1 96 ? -8.966 2.161 -8.232 1.00 91.19 96 GLU A O 1
ATOM 773 N N . LEU A 1 97 ? -9.005 0.400 -6.844 1.00 91.94 97 LEU A N 1
ATOM 774 C CA . LEU A 1 97 ? -9.288 1.200 -5.657 1.00 91.94 97 LEU A CA 1
ATOM 775 C C . LEU A 1 97 ? -8.169 2.209 -5.384 1.00 91.94 97 LEU A C 1
ATOM 777 O O . LEU A 1 97 ? -8.463 3.383 -5.154 1.00 91.94 97 LEU A O 1
ATOM 781 N N . LEU A 1 98 ? -6.898 1.805 -5.461 1.00 90.56 98 LEU A N 1
ATOM 782 C CA . LEU A 1 98 ? -5.755 2.723 -5.396 1.00 90.56 98 LEU A CA 1
ATOM 783 C C . LEU A 1 98 ? -5.870 3.824 -6.453 1.00 90.56 98 LEU A C 1
ATOM 785 O O . LEU A 1 98 ? -5.708 5.002 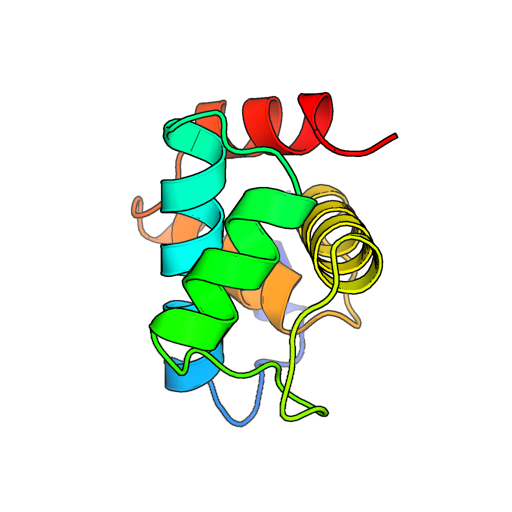-6.126 1.00 90.56 98 LEU A O 1
ATOM 789 N N . ALA A 1 99 ? -6.204 3.463 -7.694 1.00 87.19 99 ALA A N 1
ATOM 790 C CA . ALA A 1 99 ? -6.351 4.400 -8.800 1.00 87.19 99 ALA A CA 1
ATOM 791 C C . ALA A 1 99 ? -7.438 5.454 -8.562 1.00 87.19 99 ALA A C 1
ATOM 793 O O . ALA A 1 99 ? -7.221 6.608 -8.930 1.00 87.19 99 ALA A O 1
ATOM 794 N N . SER A 1 100 ? -8.541 5.082 -7.906 1.00 87.94 100 SER A N 1
ATOM 795 C CA . SER A 1 100 ? -9.635 5.992 -7.536 1.00 87.94 100 SER A CA 1
ATOM 796 C C . SER A 1 100 ? -9.286 6.956 -6.391 1.00 87.94 100 SER A C 1
ATOM 798 O O . SER A 1 100 ? -9.925 7.997 -6.224 1.00 87.94 100 SER A O 1
ATOM 800 N N . ARG A 1 101 ? -8.279 6.613 -5.576 1.00 82.50 101 ARG A N 1
ATOM 801 C CA . ARG A 1 101 ? -7.935 7.322 -4.330 1.00 82.50 101 ARG A CA 1
ATOM 802 C C . ARG A 1 101 ? -6.842 8.364 -4.498 1.00 82.50 101 ARG A C 1
ATOM 804 O O . ARG A 1 101 ? -6.700 9.214 -3.618 1.00 82.50 101 ARG A O 1
ATOM 811 N N . VAL A 1 102 ? -6.083 8.287 -5.584 1.00 81.25 102 VAL A N 1
ATOM 812 C CA . VAL A 1 102 ? -4.946 9.167 -5.860 1.00 81.25 102 VAL A CA 1
ATOM 813 C C . VAL A 1 102 ? 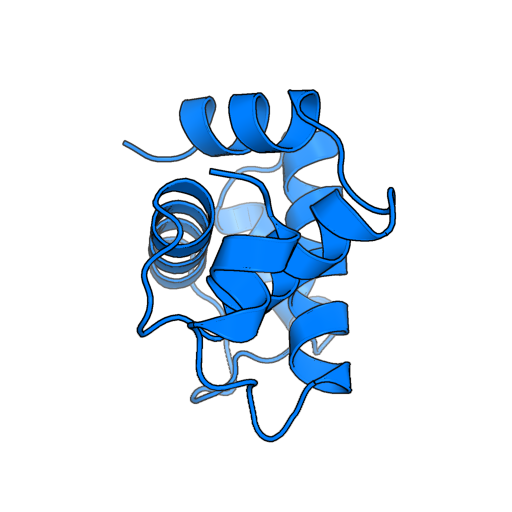-5.269 10.039 -7.067 1.00 81.25 102 VAL A C 1
ATOM 815 O O . VAL A 1 102 ? -5.622 9.527 -8.131 1.00 81.25 102 VAL A O 1
ATOM 818 N N . ARG A 1 103 ? -5.202 11.356 -6.866 1.00 62.59 103 ARG A N 1
ATOM 819 C CA . ARG A 1 103 ? -5.410 12.375 -7.902 1.00 62.59 103 ARG A CA 1
ATOM 820 C C . ARG A 1 103 ? -4.071 12.825 -8.465 1.00 62.59 103 ARG A C 1
ATOM 822 O O . ARG A 1 103 ? -3.129 12.972 -7.657 1.00 62.59 103 ARG A O 1
#

Organism: NCBI:txid2743358

Radius of gyration: 12.53 Å; chains: 1; bounding box: 29×28×34 Å

Sequence (103 aa):
MSYDAYIEKCKAPKAKAKVHNIVHHLLIGIRKGYTSQYLADRLNQFKVYTLMAKHWTANSVQMQLLKMKRFDNDSSLAWGFAHALSTGLATEDDLELLASRVR

Foldseek 3Di:
DALVVLLVPADADPCLVLLLVLLLLLLVCLVVVHQLQRSQVVCLVVQSADPPDRGDHSVNSLVLLVCLLVLPSVHNNVSSNSVCPVVVVDHVVSSVSSVVRHD

Secondary structure (DSSP, 8-state):
--HHHHHHHS---TTHHHHHHHHHHHHHHHHTT--HHHHHHHHHHTT---SS-S---HHHHHHHHHHHHHT-TT-HHHHHHHHHHHTTSS-HHHHHHHHHH--